Protein AF-A0A2J7ZMR4-F1 (afdb_monomer_lite)

Sequence (183 aa):
MILASIVSTAALTLTNYSLPFIMLWFSAVVHMPFSVGYHLFLPISPATYNRWRKLDLAFIFVASAFLTFALDYFVLPWWGTLVNTAIAVVISALAIVQISRLQIGQTLQRATHCAFLGSIIIVYLFPMCYRAIEDVRIYRQVTVPVWSTLGAFLSLLVGAVLYVYVIPNACIPEAFDMLQASD

pLDDT: mean 85.55, std 15.12, range [40.41, 98.38]

Organism: NCBI:txid47790

Foldseek 3Di:
DVVVVVVVVVVVVCVVLVQLVVLLVCLVPVLVVLVVLLLVCLVVDLVSNLVSVLSNLLVNLVSLLSLLLSLCVVQDDPVLSVVLSVQSVVLSVVSSVVSVPDDRPDDDPVVVSVVSVVSSVCSSLVSLVNVQVVCCVVVVDGDPSNVVSVVVVVVVVVVVVCVVCVPPCVVPPPPCVVVDSDD

Radius of gyration: 20.13 Å; chains: 1; bounding box: 54×48×51 Å

Structure (mmCIF, N/CA/C/O backbone):
data_AF-A0A2J7ZMR4-F1
#
_entry.id   AF-A0A2J7ZMR4-F1
#
loop_
_atom_site.group_PDB
_atom_site.id
_atom_site.type_symbol
_atom_site.label_atom_id
_atom_site.label_alt_id
_atom_site.label_comp_id
_atom_site.label_asym_id
_atom_site.label_entity_id
_atom_site.label_seq_id
_atom_site.pdbx_PDB_ins_code
_atom_site.Cartn_x
_atom_site.Cartn_y
_atom_site.Cartn_z
_atom_site.occupancy
_atom_site.B_iso_or_equiv
_atom_site.auth_seq_id
_atom_site.auth_comp_id
_atom_site.auth_asym_id
_atom_site.auth_atom_id
_atom_site.pdbx_PDB_model_num
ATOM 1 N N . MET A 1 1 ? 22.194 -35.364 -19.187 1.00 56.03 1 MET A N 1
ATOM 2 C CA . MET A 1 1 ? 22.837 -34.100 -18.753 1.00 56.03 1 MET A CA 1
ATOM 3 C C . MET A 1 1 ? 21.977 -32.869 -19.024 1.00 56.03 1 MET A C 1
ATOM 5 O O . MET A 1 1 ? 21.693 -32.166 -18.071 1.00 56.03 1 MET A O 1
ATOM 9 N N . ILE A 1 2 ? 21.492 -32.643 -20.252 1.00 59.81 2 ILE A N 1
ATOM 10 C CA . ILE A 1 2 ? 20.678 -31.457 -20.605 1.00 59.81 2 ILE A CA 1
ATOM 11 C C . ILE A 1 2 ? 19.345 -31.394 -19.831 1.00 59.81 2 ILE A C 1
ATOM 13 O O . ILE A 1 2 ? 18.988 -30.356 -19.296 1.00 59.81 2 ILE A O 1
ATOM 17 N N . LEU A 1 3 ? 18.633 -32.516 -19.683 1.00 52.81 3 LEU A N 1
ATOM 18 C CA . LEU A 1 3 ? 17.372 -32.543 -18.927 1.00 52.81 3 LEU A CA 1
ATOM 19 C C . LEU A 1 3 ? 17.579 -32.254 -17.427 1.00 52.81 3 LEU A C 1
ATOM 21 O O . LEU A 1 3 ? 16.799 -31.532 -16.820 1.00 52.81 3 LEU A O 1
ATOM 25 N N . ALA A 1 4 ? 18.669 -32.759 -16.843 1.00 55.38 4 ALA A N 1
ATOM 26 C CA . ALA A 1 4 ? 19.020 -32.505 -15.448 1.00 55.38 4 ALA A CA 1
ATOM 27 C C . ALA A 1 4 ? 19.443 -31.044 -15.217 1.00 55.38 4 ALA A C 1
ATOM 29 O O . ALA A 1 4 ? 19.080 -30.472 -14.194 1.00 55.38 4 ALA A O 1
ATOM 30 N N . SER A 1 5 ? 20.140 -30.414 -16.174 1.00 53.56 5 SER A N 1
ATOM 31 C CA . SER A 1 5 ? 20.459 -28.984 -16.098 1.00 53.56 5 SER A CA 1
ATOM 32 C C . SER A 1 5 ? 19.220 -28.113 -16.298 1.00 53.56 5 SER A C 1
ATOM 34 O O . SER A 1 5 ? 19.083 -27.117 -15.604 1.00 53.56 5 SER A O 1
ATOM 36 N N . ILE A 1 6 ? 18.280 -28.493 -17.169 1.00 59.59 6 ILE A N 1
ATOM 37 C CA . ILE A 1 6 ? 17.002 -27.781 -17.342 1.00 59.59 6 ILE A CA 1
ATOM 38 C C . ILE A 1 6 ? 16.157 -27.870 -16.066 1.00 59.59 6 ILE A C 1
ATOM 40 O O . ILE A 1 6 ? 15.678 -26.847 -15.591 1.00 59.59 6 ILE A O 1
ATOM 44 N N . VAL A 1 7 ? 16.028 -29.057 -15.464 1.00 61.97 7 VAL A N 1
ATOM 45 C CA . VAL A 1 7 ? 15.275 -29.249 -14.210 1.00 61.97 7 VAL A CA 1
ATOM 46 C C . VAL A 1 7 ? 15.952 -28.533 -13.037 1.00 61.97 7 VAL A C 1
ATOM 48 O O . VAL A 1 7 ? 15.275 -27.882 -12.251 1.00 61.97 7 VAL A O 1
ATOM 51 N N . SER A 1 8 ? 17.284 -28.576 -12.952 1.00 57.41 8 SER A N 1
ATOM 52 C CA . SER A 1 8 ? 18.067 -27.817 -11.967 1.00 57.41 8 SER A CA 1
ATOM 53 C C . SER A 1 8 ? 17.904 -26.305 -12.142 1.00 57.41 8 SER A C 1
ATOM 55 O O . SER A 1 8 ? 17.691 -25.605 -11.157 1.00 57.41 8 SER A O 1
ATOM 57 N N . THR A 1 9 ? 17.938 -25.800 -13.377 1.00 55.91 9 THR A N 1
ATOM 58 C CA . THR A 1 9 ? 17.786 -24.365 -13.664 1.00 55.91 9 THR A CA 1
ATOM 59 C C . THR A 1 9 ? 16.355 -23.908 -13.400 1.00 55.91 9 THR A C 1
ATOM 61 O O . THR A 1 9 ? 16.168 -22.846 -12.815 1.00 55.91 9 THR A O 1
ATOM 64 N N . ALA A 1 10 ? 15.352 -24.719 -13.752 1.00 54.97 10 ALA A N 1
ATOM 65 C CA . ALA A 1 10 ? 13.939 -24.469 -13.468 1.00 54.97 10 ALA A CA 1
ATOM 66 C C . ALA A 1 10 ? 13.638 -24.499 -11.961 1.00 54.97 10 ALA A C 1
ATOM 68 O O . ALA A 1 10 ? 12.928 -23.634 -11.462 1.00 54.97 10 ALA A O 1
ATOM 69 N N . ALA A 1 11 ? 14.225 -25.438 -11.212 1.00 52.88 11 ALA A N 1
ATOM 70 C CA . ALA A 1 11 ? 14.101 -25.501 -9.756 1.00 52.88 11 ALA A CA 1
ATOM 71 C C . ALA A 1 11 ? 14.806 -24.321 -9.061 1.00 52.88 11 ALA A C 1
ATOM 73 O O . ALA A 1 11 ? 14.271 -23.767 -8.100 1.00 52.88 11 ALA A O 1
ATOM 74 N N . LEU A 1 12 ? 15.968 -23.895 -9.572 1.00 52.16 12 LEU A N 1
ATOM 75 C CA . LEU A 1 12 ? 16.717 -22.734 -9.079 1.00 52.16 12 LEU A CA 1
ATOM 76 C C . LEU A 1 12 ? 16.020 -21.404 -9.423 1.00 52.16 12 LEU A C 1
ATOM 78 O O . LEU A 1 12 ? 16.065 -20.460 -8.640 1.00 52.16 12 LEU A O 1
ATOM 82 N N . THR A 1 13 ? 15.343 -21.312 -10.570 1.00 54.81 13 THR A N 1
ATOM 83 C CA . THR A 1 13 ? 14.532 -20.133 -10.930 1.00 54.81 13 THR A CA 1
ATOM 84 C C . THR A 1 13 ? 13.208 -20.101 -10.172 1.00 54.81 13 THR A C 1
ATOM 86 O O . THR A 1 13 ? 12.846 -19.039 -9.673 1.00 54.81 13 THR A O 1
ATOM 89 N N . LEU A 1 14 ? 12.526 -21.237 -9.970 1.00 52.09 14 LEU A N 1
ATOM 90 C CA . LEU A 1 14 ? 11.328 -21.282 -9.120 1.00 52.09 14 LEU A CA 1
ATOM 91 C C . LEU A 1 14 ? 11.645 -20.853 -7.682 1.00 52.09 14 LEU A C 1
ATOM 93 O O . LEU A 1 14 ? 10.921 -20.040 -7.114 1.00 52.09 14 LEU A O 1
ATOM 97 N N . THR A 1 15 ? 12.735 -21.354 -7.099 1.00 57.16 15 THR A N 1
ATOM 98 C CA . THR A 1 15 ? 13.133 -20.996 -5.726 1.00 57.16 15 THR A CA 1
ATOM 99 C C . THR A 1 15 ? 13.566 -19.534 -5.593 1.00 57.16 15 THR A C 1
ATOM 101 O O . THR A 1 15 ? 13.211 -18.905 -4.599 1.00 57.16 15 THR A O 1
ATOM 104 N N . ASN A 1 16 ? 14.233 -18.951 -6.599 1.00 62.28 16 ASN A N 1
ATOM 105 C CA . ASN A 1 16 ? 14.639 -17.540 -6.561 1.00 62.28 16 ASN A CA 1
ATOM 106 C C . ASN A 1 16 ? 13.488 -16.550 -6.813 1.00 62.28 16 ASN A C 1
ATOM 108 O O . ASN A 1 16 ? 13.491 -15.468 -6.232 1.00 62.28 16 ASN A O 1
ATOM 112 N N . TYR A 1 17 ? 12.483 -16.909 -7.619 1.00 73.12 17 TYR A N 1
ATOM 113 C CA . TYR A 1 17 ? 11.377 -15.999 -7.956 1.00 73.12 17 TYR A CA 1
ATOM 114 C C . TYR A 1 17 ? 10.100 -16.211 -7.144 1.00 73.12 17 TYR A C 1
ATOM 116 O O . TYR A 1 17 ? 9.177 -15.416 -7.272 1.00 73.12 17 TYR A O 1
ATOM 124 N N . SER A 1 18 ? 10.026 -17.225 -6.279 1.00 85.62 18 SER A N 1
ATOM 125 C CA . SER A 1 18 ? 8.835 -17.457 -5.444 1.00 85.62 18 SER A CA 1
ATOM 126 C C . SER A 1 18 ? 8.576 -16.328 -4.444 1.00 85.62 18 SER A C 1
ATOM 128 O O . SER A 1 18 ? 7.425 -16.014 -4.149 1.00 85.62 18 SER A O 1
ATOM 130 N N . LEU A 1 19 ? 9.634 -15.698 -3.928 1.00 89.62 19 LEU A N 1
ATOM 131 C CA . LEU A 1 19 ? 9.540 -14.700 -2.864 1.00 89.62 19 LEU A CA 1
ATOM 132 C C . LEU A 1 19 ? 8.629 -13.501 -3.205 1.00 89.62 19 LEU A C 1
ATOM 134 O O . LEU A 1 19 ? 7.709 -13.253 -2.428 1.00 89.62 19 LEU A O 1
ATOM 138 N N . PRO A 1 20 ? 8.798 -12.773 -4.329 1.00 91.81 20 PRO A N 1
ATOM 139 C CA . PRO A 1 20 ? 7.906 -11.661 -4.670 1.00 91.81 20 PRO A CA 1
ATOM 140 C C . PRO A 1 20 ? 6.444 -12.089 -4.852 1.00 91.81 20 PRO A C 1
ATOM 142 O O . PRO A 1 20 ? 5.551 -11.347 -4.455 1.00 91.81 20 PRO A O 1
ATOM 145 N N . PHE A 1 21 ? 6.170 -13.293 -5.370 1.00 91.75 21 PHE A N 1
ATOM 146 C CA . PHE A 1 21 ? 4.794 -13.798 -5.481 1.00 91.75 21 PHE A CA 1
ATOM 147 C C . PHE A 1 21 ? 4.190 -14.158 -4.123 1.00 91.75 21 PHE A C 1
ATOM 149 O O . PHE A 1 21 ? 3.014 -13.887 -3.889 1.00 91.75 21 PHE A O 1
ATOM 156 N N . ILE A 1 22 ? 4.985 -14.723 -3.211 1.00 92.81 22 ILE A N 1
ATOM 157 C CA . ILE A 1 22 ? 4.564 -14.973 -1.827 1.00 92.81 22 ILE A CA 1
ATOM 158 C C . ILE A 1 22 ? 4.232 -13.646 -1.140 1.00 92.81 22 ILE A C 1
ATOM 160 O O . ILE A 1 22 ? 3.181 -13.531 -0.514 1.00 92.81 22 ILE A O 1
ATOM 164 N N . MET A 1 23 ? 5.081 -12.627 -1.297 1.00 95.19 23 MET A N 1
ATOM 165 C CA . MET A 1 23 ? 4.829 -11.295 -0.737 1.00 95.19 23 MET A CA 1
ATOM 166 C C . MET A 1 23 ? 3.585 -10.647 -1.356 1.00 95.19 23 MET A C 1
ATOM 168 O O . MET A 1 23 ? 2.749 -10.115 -0.628 1.00 95.19 23 MET A O 1
ATOM 172 N N . LEU A 1 24 ? 3.386 -10.774 -2.670 1.00 94.00 24 LEU A N 1
ATOM 173 C CA . LEU A 1 24 ? 2.162 -10.318 -3.332 1.00 94.00 24 LEU A CA 1
ATOM 174 C C . LEU A 1 24 ? 0.920 -11.024 -2.770 1.00 94.00 24 LEU A C 1
ATOM 176 O O . LEU A 1 24 ? -0.071 -10.369 -2.453 1.00 94.00 24 LEU A O 1
ATOM 180 N N . TRP A 1 25 ? 0.972 -12.344 -2.591 1.00 94.06 25 TRP A N 1
ATOM 181 C CA . TRP A 1 25 ? -0.123 -13.098 -1.986 1.00 94.06 25 TRP A CA 1
ATOM 182 C C . TRP A 1 25 ? -0.412 -12.621 -0.557 1.00 94.06 25 TRP A C 1
ATOM 184 O O . TRP A 1 25 ? -1.564 -12.317 -0.244 1.00 94.06 25 TRP A O 1
ATOM 194 N N . PHE A 1 26 ? 0.620 -12.455 0.279 1.00 93.81 26 PHE A N 1
ATOM 195 C CA . PHE A 1 26 ? 0.469 -11.902 1.628 1.00 93.81 26 PHE A CA 1
ATOM 196 C C . PHE A 1 26 ? -0.146 -10.504 1.619 1.00 93.81 26 PHE A C 1
ATOM 198 O O . PHE A 1 26 ? -1.001 -10.230 2.458 1.00 93.81 26 PHE A O 1
ATOM 205 N N . SER A 1 27 ? 0.214 -9.647 0.659 1.00 94.19 27 SER A N 1
ATOM 206 C CA . SER A 1 27 ? -0.396 -8.319 0.539 1.00 94.19 27 SER A CA 1
ATOM 207 C C . SER A 1 27 ? -1.915 -8.377 0.331 1.00 94.19 27 SER A C 1
ATOM 209 O O . SER A 1 27 ? -2.638 -7.546 0.871 1.00 94.19 27 SER A O 1
ATOM 211 N N . ALA A 1 28 ? -2.419 -9.397 -0.370 1.00 87.31 28 ALA A N 1
ATOM 212 C CA . ALA A 1 28 ? -3.851 -9.577 -0.588 1.00 87.31 28 ALA A CA 1
ATOM 213 C C . ALA A 1 28 ? -4.566 -10.192 0.628 1.00 87.31 28 ALA A C 1
ATOM 215 O O . ALA A 1 28 ? -5.685 -9.797 0.955 1.00 87.31 28 ALA A O 1
ATOM 216 N N . VAL A 1 29 ? -3.941 -11.160 1.308 1.00 94.38 29 VAL A N 1
ATOM 217 C CA . VAL A 1 29 ? -4.637 -11.966 2.328 1.00 94.38 29 VAL A CA 1
ATOM 218 C C . VAL A 1 29 ? -4.422 -11.500 3.762 1.00 94.38 29 VAL A C 1
ATOM 220 O O . VAL A 1 29 ? -5.256 -11.796 4.609 1.00 94.38 29 VAL A O 1
ATOM 223 N N . VAL A 1 30 ? -3.335 -10.790 4.078 1.00 94.75 30 VAL A N 1
ATOM 224 C CA . VAL A 1 30 ? -2.987 -10.506 5.484 1.00 94.75 30 VAL A CA 1
ATOM 225 C C . VAL A 1 30 ? -3.953 -9.514 6.137 1.00 94.75 30 VAL A C 1
ATOM 227 O O . VAL A 1 30 ? -4.235 -9.620 7.324 1.00 94.75 30 VAL A O 1
ATOM 230 N N . HIS A 1 31 ? -4.489 -8.573 5.360 1.00 93.25 31 HIS A N 1
ATOM 231 C CA . HIS A 1 31 ? -5.453 -7.573 5.822 1.00 93.25 31 HIS A CA 1
ATOM 232 C C . HIS A 1 31 ? -6.886 -8.115 5.877 1.00 93.25 31 HIS A C 1
ATOM 234 O O . HIS A 1 31 ? -7.649 -7.774 6.781 1.00 93.25 31 HIS A O 1
ATOM 240 N N . MET A 1 32 ? -7.256 -8.972 4.922 1.00 92.31 32 MET A N 1
ATOM 241 C CA . MET A 1 32 ? -8.645 -9.372 4.682 1.00 92.31 32 MET A CA 1
ATOM 242 C C . MET A 1 32 ? -9.376 -9.905 5.934 1.00 92.31 32 MET A C 1
ATOM 244 O O . MET A 1 32 ? -10.487 -9.438 6.187 1.00 92.31 32 MET A O 1
ATOM 248 N N . PRO A 1 33 ? -8.799 -10.797 6.769 1.00 93.88 33 PRO A N 1
ATOM 249 C CA . PRO A 1 33 ? -9.472 -11.283 7.973 1.00 93.88 33 PRO A CA 1
ATOM 250 C C . PRO A 1 33 ? -9.798 -10.177 8.980 1.00 93.88 33 PRO A C 1
ATOM 252 O O . PRO A 1 33 ? -10.822 -10.249 9.658 1.00 93.88 33 PRO A O 1
ATOM 255 N N . PHE A 1 34 ? -8.944 -9.156 9.087 1.00 94.50 34 PHE A N 1
ATOM 256 C CA . PHE A 1 34 ? -9.143 -8.054 10.028 1.00 94.50 34 PHE A CA 1
ATOM 257 C C . PHE A 1 34 ? -10.222 -7.094 9.550 1.00 94.50 34 PHE A C 1
ATOM 259 O O . PHE A 1 34 ? -11.014 -6.645 10.372 1.00 94.50 34 PHE A O 1
ATOM 266 N N . SER A 1 35 ? -10.314 -6.881 8.240 1.00 92.25 35 SER A N 1
ATOM 267 C CA . SER A 1 35 ? -11.394 -6.111 7.624 1.00 92.25 35 SER A CA 1
ATOM 268 C C . SER A 1 35 ? -12.744 -6.792 7.778 1.00 92.25 35 SER A C 1
ATOM 270 O O . SER A 1 35 ? -13.694 -6.201 8.290 1.00 92.25 35 SER A O 1
ATOM 272 N N . VAL A 1 36 ? -12.809 -8.087 7.456 1.00 92.69 36 VAL A N 1
ATOM 273 C CA . VAL A 1 36 ? -14.023 -8.887 7.664 1.00 92.69 36 VAL A CA 1
ATOM 274 C C . VAL A 1 36 ? -14.413 -8.896 9.143 1.00 92.69 36 VAL A C 1
ATOM 276 O O . VAL A 1 36 ? -15.573 -8.665 9.471 1.00 92.69 36 VAL A O 1
ATOM 279 N N . GLY A 1 37 ? -13.455 -9.116 10.048 1.00 91.50 37 GLY A N 1
ATOM 280 C CA . GLY A 1 37 ? -13.704 -9.105 11.489 1.00 91.50 37 GLY A CA 1
ATOM 281 C C . GLY A 1 37 ? -14.165 -7.742 12.006 1.00 91.50 37 GLY A C 1
ATOM 282 O O . GLY A 1 37 ? -15.105 -7.679 12.795 1.00 91.50 37 GLY A O 1
ATOM 283 N N . TYR A 1 38 ? -13.560 -6.650 11.538 1.00 91.44 38 TYR A N 1
ATOM 284 C CA . TYR A 1 38 ? -13.986 -5.293 11.871 1.00 91.44 38 TYR A CA 1
ATOM 285 C C . TYR A 1 38 ? -15.454 -5.072 11.533 1.00 91.44 38 TYR A C 1
ATOM 287 O O . TYR A 1 38 ? -16.207 -4.715 12.436 1.00 91.44 38 TYR A O 1
ATOM 295 N N . HIS A 1 39 ? -15.872 -5.379 10.306 1.00 87.88 39 HIS A N 1
ATOM 296 C CA . HIS A 1 39 ? -17.260 -5.199 9.885 1.00 87.88 39 HIS A CA 1
ATOM 297 C C . HIS A 1 39 ? -18.239 -6.180 10.549 1.00 87.88 39 HIS A C 1
ATOM 299 O O . HIS A 1 39 ? -19.375 -5.812 10.843 1.00 87.88 39 HIS A O 1
ATOM 305 N N . LEU A 1 40 ? -17.814 -7.412 10.839 1.00 89.56 40 LEU A N 1
ATOM 306 C CA . LEU A 1 40 ? -18.674 -8.417 11.471 1.00 89.56 40 LEU A CA 1
ATOM 307 C C . LEU A 1 40 ? -18.918 -8.135 12.962 1.00 89.56 40 LEU A C 1
ATOM 309 O O . LEU A 1 40 ? -19.986 -8.441 13.491 1.00 89.56 40 LEU A O 1
ATOM 313 N N . PHE A 1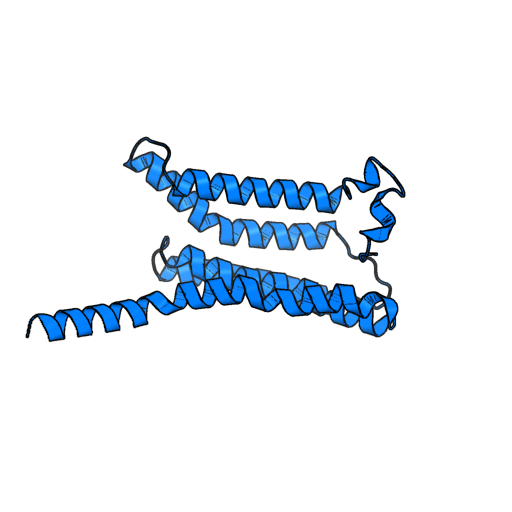 41 ? -17.928 -7.573 13.658 1.00 88.50 41 PHE A N 1
ATOM 314 C CA . PHE A 1 41 ? -17.947 -7.432 15.116 1.00 88.50 41 PHE A CA 1
ATOM 315 C C . PHE A 1 41 ? -18.298 -6.026 15.618 1.00 88.50 41 PHE A C 1
ATOM 317 O O . PHE A 1 41 ? -18.251 -5.799 16.833 1.00 88.50 41 PHE A O 1
ATOM 324 N N . LEU A 1 42 ? -18.693 -5.108 14.726 1.00 81.56 42 LEU A N 1
ATOM 325 C CA . LEU A 1 42 ? -19.164 -3.757 15.076 1.00 81.56 42 LEU A CA 1
ATOM 326 C C . LEU A 1 42 ? -20.217 -3.751 16.200 1.00 81.56 42 LEU A C 1
ATOM 328 O O . LEU A 1 42 ? -20.053 -2.969 17.138 1.00 81.56 42 LEU A O 1
ATOM 332 N N . PRO A 1 43 ? -21.254 -4.621 16.190 1.00 86.19 43 PRO A N 1
ATOM 333 C CA . PRO A 1 43 ? -22.365 -4.50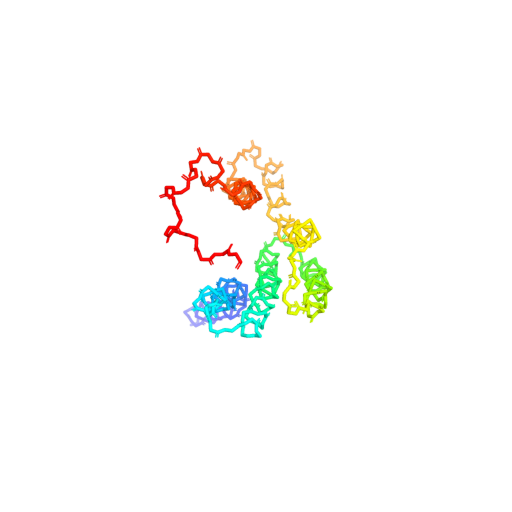0 17.138 1.00 86.19 43 PRO A CA 1
ATOM 334 C C . PRO A 1 43 ? -22.078 -5.074 18.533 1.00 86.19 43 PRO A C 1
ATOM 336 O O . PRO A 1 43 ? -22.903 -4.926 19.429 1.00 86.19 43 PRO A O 1
ATOM 339 N N . ILE A 1 44 ? -20.950 -5.769 18.737 1.00 88.38 44 ILE A N 1
ATOM 340 C CA . ILE A 1 44 ? -20.717 -6.547 19.967 1.00 88.38 44 ILE A CA 1
ATOM 341 C C . ILE A 1 44 ? -20.520 -5.635 21.182 1.00 88.38 44 ILE A C 1
ATOM 343 O O . ILE A 1 44 ? -21.155 -5.817 22.216 1.00 88.38 44 ILE A O 1
ATOM 347 N N . SER A 1 45 ? -19.573 -4.699 21.093 1.00 92.19 45 SER A N 1
ATOM 348 C CA . SER A 1 45 ? -19.317 -3.696 22.130 1.00 92.19 45 SER A CA 1
ATOM 349 C C . SER A 1 45 ? -18.367 -2.610 21.606 1.00 92.19 45 SER A C 1
ATOM 351 O O . SER A 1 45 ? -17.547 -2.901 20.727 1.00 92.19 45 SER A O 1
ATOM 353 N N . PRO A 1 46 ? -18.359 -1.398 22.194 1.00 89.62 46 PRO A N 1
ATOM 354 C CA . PRO A 1 46 ? -17.410 -0.344 21.819 1.00 89.62 46 PRO A CA 1
ATOM 355 C C . PRO A 1 46 ? -15.935 -0.755 21.965 1.00 89.62 46 PRO A C 1
ATOM 357 O O . PRO A 1 46 ? -15.077 -0.331 21.188 1.00 89.62 46 PRO A O 1
ATOM 360 N N . ALA A 1 47 ? -15.623 -1.601 22.954 1.00 91.69 47 ALA A N 1
ATOM 361 C CA . ALA A 1 47 ? -14.271 -2.106 23.175 1.00 91.69 47 ALA A CA 1
ATOM 362 C C . ALA A 1 47 ? -13.848 -3.098 22.079 1.00 91.69 47 ALA A C 1
ATOM 364 O O . ALA A 1 47 ? -12.728 -3.012 21.566 1.00 91.69 47 ALA A O 1
ATOM 365 N N . THR A 1 48 ? -14.754 -4.003 21.692 1.00 91.56 48 THR A N 1
ATOM 366 C CA . THR A 1 48 ? -14.548 -4.949 20.587 1.00 91.56 48 THR A CA 1
ATOM 367 C C . THR A 1 48 ? -14.368 -4.197 19.272 1.00 91.56 48 THR A C 1
ATOM 369 O O . THR A 1 48 ? -13.356 -4.402 18.601 1.00 91.56 48 THR A O 1
ATOM 372 N N . TYR A 1 49 ? -15.271 -3.261 18.963 1.00 89.75 49 TYR A N 1
ATOM 373 C CA . TYR A 1 49 ? -15.187 -2.384 17.792 1.00 89.75 49 TYR A CA 1
ATOM 374 C C . TYR A 1 49 ? -13.818 -1.700 17.696 1.00 89.75 49 TYR A C 1
ATOM 376 O O . TYR A 1 49 ? -13.124 -1.839 16.691 1.00 89.75 49 TYR A O 1
ATOM 384 N N . ASN A 1 50 ? -13.369 -1.026 18.764 1.00 91.56 50 ASN A N 1
ATOM 385 C CA . ASN A 1 50 ? -12.105 -0.286 18.730 1.00 91.56 50 ASN A CA 1
ATOM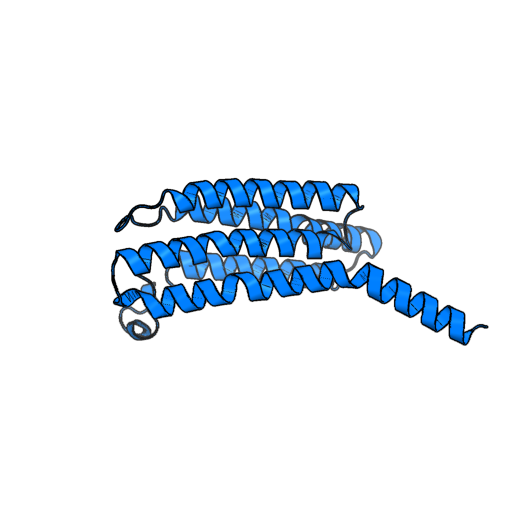 386 C C . ASN A 1 50 ? -10.899 -1.212 18.510 1.00 91.56 50 ASN A C 1
ATOM 388 O O . ASN A 1 50 ? -9.950 -0.848 17.816 1.00 91.56 50 ASN A O 1
ATOM 392 N N . ARG A 1 51 ? -10.921 -2.423 19.081 1.00 93.94 51 ARG A N 1
ATOM 393 C CA . ARG A 1 51 ? -9.846 -3.404 18.890 1.00 93.94 51 ARG A CA 1
ATOM 394 C C . ARG A 1 51 ? -9.766 -3.871 17.439 1.00 93.94 51 ARG A C 1
ATOM 396 O O . ARG A 1 51 ? -8.672 -3.880 16.879 1.00 93.94 51 ARG A O 1
ATOM 403 N N . TRP A 1 52 ? -10.895 -4.230 16.838 1.00 95.06 52 TRP A N 1
ATOM 404 C CA . TRP A 1 52 ? -10.923 -4.693 15.452 1.00 95.06 52 TRP A CA 1
ATOM 405 C C . TRP A 1 52 ? -10.642 -3.574 14.457 1.00 95.06 52 TRP A C 1
ATOM 407 O O . TRP A 1 52 ? -9.855 -3.781 13.541 1.00 95.06 52 TRP A O 1
ATOM 417 N N . ARG A 1 53 ? -11.151 -2.366 14.711 1.00 92.62 53 ARG A N 1
ATOM 418 C CA . ARG A 1 53 ? -10.818 -1.171 13.930 1.00 92.62 53 ARG A CA 1
ATOM 419 C C . ARG A 1 53 ? -9.315 -0.899 13.915 1.00 92.62 53 ARG A C 1
ATOM 421 O O . ARG A 1 53 ? -8.753 -0.599 12.872 1.00 92.62 53 ARG A O 1
ATOM 428 N N . LYS A 1 54 ? -8.631 -1.021 15.059 1.00 94.88 54 LYS A N 1
ATOM 429 C CA . LYS A 1 54 ? -7.166 -0.873 15.114 1.00 94.88 54 LYS A CA 1
ATOM 430 C C . LYS A 1 54 ? -6.439 -1.926 14.287 1.00 94.88 54 LYS A C 1
ATOM 432 O O . LYS A 1 54 ? -5.437 -1.595 13.665 1.00 94.88 54 LYS A O 1
ATOM 437 N N . LEU A 1 55 ? -6.906 -3.173 14.319 1.00 95.75 55 LEU A N 1
ATOM 438 C CA . LEU A 1 55 ? -6.294 -4.261 13.560 1.00 95.75 55 LEU A CA 1
ATOM 439 C C . LEU A 1 55 ? -6.489 -4.059 12.056 1.00 95.75 55 LEU A C 1
ATOM 441 O O . LEU A 1 55 ? -5.506 -4.090 11.328 1.00 95.75 55 LEU A O 1
ATOM 445 N N . ASP A 1 56 ? -7.709 -3.770 11.613 1.00 95.00 56 ASP A N 1
ATOM 446 C CA . ASP A 1 56 ? -8.019 -3.476 10.211 1.00 95.00 56 ASP A CA 1
ATOM 447 C C . ASP A 1 56 ? -7.142 -2.334 9.669 1.00 95.00 56 ASP A C 1
ATOM 449 O O . ASP A 1 56 ? -6.327 -2.522 8.760 1.00 95.00 56 ASP A O 1
ATOM 453 N N . LEU A 1 57 ? -7.166 -1.188 10.361 1.00 94.06 57 LEU A N 1
ATOM 454 C CA . LEU A 1 57 ? -6.363 -0.022 9.994 1.00 94.06 57 LEU A CA 1
ATOM 455 C C . LEU A 1 57 ? -4.853 -0.287 10.047 1.00 94.06 57 LEU A C 1
ATOM 457 O O . LEU A 1 57 ? -4.114 0.351 9.309 1.00 94.06 57 LEU A O 1
ATOM 461 N N . ALA A 1 58 ? -4.359 -1.157 10.931 1.00 96.31 58 ALA A N 1
ATOM 462 C CA . ALA A 1 58 ? -2.930 -1.459 11.029 1.00 96.31 58 ALA A CA 1
ATOM 463 C C . ALA A 1 58 ? -2.472 -2.407 9.915 1.00 96.31 58 ALA A C 1
ATOM 465 O O . ALA A 1 58 ? -1.411 -2.211 9.317 1.00 96.31 58 ALA A O 1
ATOM 466 N N . PHE A 1 59 ? -3.266 -3.434 9.623 1.00 96.56 59 PHE A N 1
ATOM 467 C CA . PHE A 1 59 ? -2.871 -4.483 8.694 1.00 96.56 59 PHE A CA 1
ATOM 468 C C . PHE A 1 59 ? -2.926 -4.044 7.228 1.00 96.56 59 PHE A C 1
ATOM 470 O O . PHE A 1 59 ? -2.257 -4.671 6.409 1.00 96.56 59 PHE A O 1
ATOM 477 N N . ILE A 1 60 ? -3.596 -2.932 6.891 1.00 95.44 60 ILE A N 1
ATOM 478 C CA . ILE A 1 60 ? -3.524 -2.359 5.534 1.00 95.44 60 ILE A CA 1
ATOM 479 C C . ILE A 1 60 ? -2.117 -1.819 5.241 1.00 95.44 60 ILE A C 1
ATOM 481 O O . ILE A 1 60 ? -1.611 -1.948 4.127 1.00 95.44 60 ILE A O 1
ATOM 485 N N . PHE A 1 61 ? -1.434 -1.288 6.260 1.00 97.12 61 PHE A N 1
ATOM 486 C CA . PHE A 1 61 ? -0.047 -0.840 6.145 1.00 97.12 61 PHE A CA 1
ATOM 487 C C . PHE A 1 61 ? 0.917 -2.025 6.052 1.00 97.12 61 PHE A C 1
ATOM 489 O O . PHE A 1 61 ? 1.817 -2.021 5.215 1.00 97.12 61 PHE A O 1
ATOM 496 N N . VAL A 1 62 ? 0.684 -3.084 6.835 1.00 97.06 62 VAL A N 1
ATOM 497 C CA . VAL A 1 62 ? 1.460 -4.332 6.727 1.00 97.06 62 VAL A CA 1
ATOM 498 C C . VAL A 1 62 ? 1.317 -4.945 5.330 1.00 97.06 62 VAL A C 1
ATOM 500 O O . VAL A 1 62 ? 2.319 -5.278 4.698 1.00 97.06 62 VAL A O 1
ATOM 503 N N . ALA A 1 63 ? 0.087 -5.036 4.818 1.00 97.00 63 ALA A N 1
ATOM 504 C CA . ALA A 1 63 ? -0.196 -5.480 3.456 1.00 97.00 63 ALA A CA 1
ATOM 505 C C . ALA A 1 63 ? 0.543 -4.630 2.413 1.00 97.00 63 ALA A C 1
ATOM 507 O O . ALA A 1 63 ? 1.176 -5.171 1.506 1.00 97.00 63 ALA A O 1
ATOM 508 N N . SER A 1 64 ? 0.523 -3.306 2.582 1.00 97.00 64 SER A N 1
ATOM 509 C CA . SER A 1 64 ? 1.196 -2.371 1.679 1.00 97.00 64 SER A CA 1
ATOM 510 C C . SER A 1 64 ? 2.716 -2.563 1.659 1.00 97.00 64 SER A C 1
ATOM 512 O O . SER A 1 64 ? 3.308 -2.490 0.591 1.00 97.00 64 SER A O 1
ATOM 514 N N . ALA A 1 65 ? 3.354 -2.874 2.793 1.00 97.00 65 ALA A N 1
ATOM 515 C CA . ALA A 1 65 ? 4.792 -3.156 2.831 1.00 97.00 65 ALA A CA 1
ATOM 516 C C . ALA A 1 65 ? 5.168 -4.425 2.042 1.00 97.00 65 ALA A C 1
ATOM 518 O O . ALA A 1 65 ? 6.173 -4.437 1.328 1.00 97.00 65 ALA A O 1
ATOM 519 N N . PHE A 1 66 ? 4.344 -5.479 2.116 1.00 97.44 66 PHE A N 1
ATOM 520 C CA . PHE A 1 66 ? 4.530 -6.670 1.282 1.00 97.44 66 PHE A CA 1
ATOM 521 C C . PHE A 1 66 ? 4.315 -6.373 -0.205 1.00 97.44 66 PHE A C 1
ATOM 523 O O . PHE A 1 66 ? 5.080 -6.854 -1.045 1.00 97.44 66 PHE A O 1
ATOM 530 N N . LEU A 1 67 ? 3.311 -5.548 -0.525 1.00 96.94 67 LEU A N 1
ATOM 531 C CA . LEU A 1 67 ? 3.049 -5.105 -1.891 1.00 96.94 67 LEU A CA 1
ATOM 532 C C . LEU A 1 67 ? 4.231 -4.307 -2.459 1.00 96.94 67 LEU A C 1
ATOM 534 O O . LEU A 1 67 ? 4.643 -4.575 -3.586 1.00 96.94 67 LEU A O 1
ATOM 5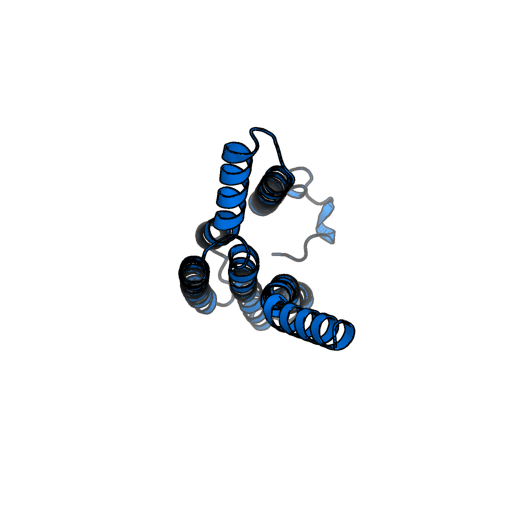38 N N . THR A 1 68 ? 4.811 -3.387 -1.678 1.00 97.50 68 THR A N 1
ATOM 539 C CA . THR A 1 68 ? 6.008 -2.624 -2.066 1.00 97.50 68 THR A CA 1
ATOM 540 C C . THR A 1 68 ? 7.134 -3.559 -2.490 1.00 97.50 68 THR A C 1
ATOM 542 O O . THR A 1 68 ? 7.612 -3.459 -3.617 1.00 97.50 68 THR A O 1
ATOM 545 N N . PHE A 1 69 ? 7.503 -4.522 -1.636 1.00 96.88 69 PHE A N 1
ATOM 546 C CA . PHE A 1 69 ? 8.576 -5.467 -1.954 1.00 96.88 69 PHE A CA 1
ATOM 547 C C . PHE A 1 69 ? 8.283 -6.260 -3.234 1.00 96.88 69 PHE A C 1
ATOM 549 O O . PHE A 1 69 ? 9.160 -6.423 -4.082 1.00 96.88 69 PHE A O 1
ATOM 556 N N . ALA A 1 70 ? 7.049 -6.752 -3.383 1.00 95.88 70 ALA A N 1
ATOM 557 C CA . ALA A 1 70 ? 6.651 -7.541 -4.543 1.00 95.88 70 ALA A CA 1
ATOM 558 C C . ALA A 1 70 ? 6.762 -6.754 -5.860 1.00 95.88 70 ALA A C 1
ATOM 560 O O . ALA A 1 70 ? 7.217 -7.306 -6.864 1.00 95.88 70 ALA A O 1
ATOM 561 N N . LEU A 1 71 ? 6.367 -5.476 -5.854 1.00 95.75 71 LEU A N 1
ATOM 562 C CA . LEU A 1 71 ? 6.438 -4.597 -7.024 1.00 95.75 71 LEU A CA 1
ATOM 563 C C . LEU A 1 71 ? 7.870 -4.135 -7.321 1.00 95.75 71 LEU A C 1
ATOM 565 O O . LEU A 1 71 ? 8.253 -4.041 -8.488 1.00 95.75 71 LEU A O 1
ATOM 569 N N . ASP A 1 72 ? 8.670 -3.884 -6.287 1.00 96.50 72 ASP A N 1
ATOM 570 C CA . ASP A 1 72 ? 10.054 -3.436 -6.430 1.00 96.50 72 ASP A CA 1
ATOM 571 C C . ASP A 1 72 ? 10.967 -4.522 -7.011 1.00 96.50 72 ASP A C 1
ATOM 573 O O . ASP A 1 72 ? 11.821 -4.215 -7.845 1.00 96.50 72 ASP A O 1
ATOM 577 N N . TYR A 1 73 ? 10.775 -5.784 -6.608 1.00 94.69 73 TYR A N 1
ATOM 578 C CA . TYR A 1 73 ? 11.717 -6.885 -6.851 1.00 94.69 73 TYR A CA 1
ATOM 579 C C . TYR A 1 73 ? 12.120 -7.063 -8.325 1.00 94.69 73 TYR A C 1
ATOM 581 O O . TYR A 1 73 ? 13.269 -7.383 -8.624 1.00 94.69 73 TYR A O 1
ATOM 589 N N . PHE A 1 74 ? 11.182 -6.867 -9.258 1.00 91.19 74 PHE A N 1
ATOM 590 C CA . PHE A 1 74 ? 11.424 -7.027 -10.699 1.00 91.19 74 PHE A CA 1
ATOM 591 C C . PHE A 1 74 ? 11.758 -5.718 -11.424 1.00 91.19 74 PHE A C 1
ATOM 593 O O . PHE A 1 74 ? 12.033 -5.732 -12.626 1.00 91.19 74 PHE A O 1
ATOM 600 N N . VAL A 1 75 ? 11.703 -4.588 -10.722 1.00 94.25 75 VAL A N 1
ATOM 601 C CA . VAL A 1 75 ? 11.817 -3.252 -11.315 1.00 94.25 75 VAL A CA 1
ATOM 602 C C . VAL A 1 75 ? 13.099 -2.556 -10.883 1.00 94.25 75 VAL A C 1
ATOM 604 O O . VAL A 1 75 ? 13.791 -1.963 -11.713 1.00 94.25 75 VAL A O 1
ATOM 607 N N . LEU A 1 76 ? 13.410 -2.607 -9.591 1.00 94.06 76 LEU A N 1
ATOM 608 C CA . LEU A 1 76 ? 14.541 -1.913 -8.999 1.00 94.06 76 LEU A CA 1
ATOM 609 C C . LEU A 1 76 ? 15.719 -2.875 -8.805 1.00 94.06 76 LEU A C 1
ATOM 611 O O . LEU A 1 76 ? 15.522 -4.066 -8.563 1.00 94.06 76 LEU A O 1
ATOM 615 N N . PRO A 1 77 ? 16.969 -2.377 -8.827 1.00 93.81 77 PRO A N 1
ATOM 616 C CA . PRO A 1 77 ? 18.093 -3.165 -8.338 1.00 93.81 77 PRO A CA 1
ATOM 617 C C . PRO A 1 77 ? 17.854 -3.566 -6.875 1.00 93.81 77 PRO A C 1
ATOM 619 O O . PRO A 1 77 ? 17.142 -2.878 -6.143 1.00 93.81 77 PRO A O 1
ATOM 622 N N . TRP A 1 78 ? 18.499 -4.643 -6.422 1.00 91.25 78 TRP A N 1
ATOM 623 C CA . TRP A 1 78 ? 18.301 -5.195 -5.074 1.00 91.25 78 TRP A CA 1
ATOM 624 C C . TRP A 1 78 ? 18.383 -4.143 -3.956 1.00 91.25 78 TRP A C 1
ATOM 626 O O . TRP A 1 78 ? 17.514 -4.081 -3.092 1.00 91.25 78 TRP A O 1
ATOM 636 N N . TRP A 1 79 ? 19.373 -3.247 -4.014 1.00 94.12 79 TRP A N 1
ATOM 637 C CA . TRP A 1 79 ? 19.496 -2.151 -3.049 1.00 94.12 79 TRP A CA 1
ATOM 638 C C . TRP A 1 79 ? 18.328 -1.164 -3.103 1.00 94.12 79 TRP A C 1
ATOM 640 O O . TRP A 1 79 ? 17.863 -0.724 -2.057 1.00 94.12 79 TRP A O 1
ATOM 650 N N . GLY A 1 80 ? 17.823 -0.853 -4.299 1.00 95.31 80 GLY A N 1
ATOM 651 C CA . GLY A 1 80 ? 16.627 -0.028 -4.467 1.00 95.31 80 GLY A CA 1
ATOM 652 C C . GLY A 1 80 ? 15.389 -0.697 -3.870 1.00 95.31 80 GLY A C 1
ATOM 653 O O . GLY A 1 80 ? 14.650 -0.044 -3.139 1.00 95.31 80 GLY A O 1
ATOM 654 N N . THR A 1 81 ? 15.233 -2.007 -4.088 1.00 95.62 81 THR A N 1
ATOM 655 C CA . THR A 1 81 ? 14.161 -2.818 -3.482 1.00 95.62 81 THR A CA 1
ATOM 656 C C . THR A 1 81 ? 14.219 -2.764 -1.957 1.00 95.62 81 THR A C 1
ATOM 658 O O . THR A 1 81 ? 13.217 -2.472 -1.306 1.00 95.62 81 THR A O 1
ATOM 661 N N . LEU A 1 82 ? 15.400 -2.986 -1.369 1.00 95.94 82 LEU A N 1
ATOM 662 C CA . LEU A 1 82 ? 15.577 -2.942 0.083 1.00 95.94 82 LEU A CA 1
ATOM 663 C C . LEU A 1 82 ? 15.289 -1.557 0.666 1.00 95.94 82 LEU A C 1
ATOM 665 O O . LEU A 1 82 ? 14.606 -1.461 1.683 1.00 95.94 82 LEU A O 1
ATOM 669 N N . VAL A 1 83 ? 15.787 -0.492 0.035 1.00 97.88 83 VAL A N 1
ATOM 670 C CA . VAL A 1 83 ? 15.579 0.883 0.510 1.00 97.88 83 VAL A CA 1
ATOM 671 C C . VAL A 1 83 ? 14.105 1.269 0.432 1.00 97.88 83 VAL A C 1
ATOM 673 O O . VAL A 1 83 ? 13.555 1.752 1.420 1.00 97.88 83 VAL A O 1
ATOM 676 N N . ASN A 1 84 ? 13.444 1.029 -0.699 1.00 97.94 84 ASN A N 1
ATOM 677 C CA . ASN A 1 84 ? 12.046 1.414 -0.881 1.00 97.94 84 ASN A CA 1
ATOM 678 C C . ASN A 1 84 ? 11.104 0.580 0.011 1.00 97.94 84 ASN A C 1
ATOM 680 O O . ASN A 1 84 ? 10.214 1.130 0.664 1.00 97.94 84 ASN A O 1
ATOM 684 N N . THR A 1 85 ? 11.393 -0.714 0.184 1.00 97.75 85 THR A N 1
ATOM 685 C CA . THR A 1 85 ? 10.703 -1.561 1.173 1.00 97.75 85 THR A CA 1
ATOM 686 C C . THR A 1 85 ? 10.947 -1.077 2.607 1.00 97.75 85 THR A C 1
ATOM 688 O O . THR A 1 85 ? 10.014 -1.029 3.406 1.00 97.75 85 THR A O 1
ATOM 691 N N . ALA A 1 86 ? 12.169 -0.666 2.963 1.00 98.00 86 ALA A N 1
ATOM 692 C CA . ALA A 1 86 ? 12.452 -0.119 4.292 1.00 98.00 86 ALA A CA 1
ATOM 693 C C . ALA A 1 86 ? 11.678 1.184 4.551 1.00 98.00 86 ALA A C 1
ATOM 695 O O . ALA A 1 86 ? 11.137 1.363 5.643 1.00 98.00 86 ALA A O 1
ATOM 696 N N . ILE A 1 87 ? 11.553 2.058 3.547 1.00 98.38 87 ILE A N 1
ATOM 697 C CA . ILE A 1 87 ? 10.708 3.260 3.623 1.00 98.38 87 ILE A CA 1
ATOM 698 C C . ILE A 1 87 ? 9.248 2.863 3.877 1.00 98.38 87 ILE A C 1
ATOM 700 O O . ILE A 1 87 ? 8.616 3.414 4.782 1.00 98.38 87 ILE A O 1
ATOM 704 N N . ALA A 1 88 ? 8.728 1.874 3.144 1.00 98.06 88 ALA A N 1
ATOM 705 C CA . ALA A 1 88 ? 7.375 1.363 3.351 1.00 98.06 88 ALA A CA 1
ATOM 706 C C . ALA A 1 88 ? 7.164 0.831 4.777 1.00 98.06 88 ALA A C 1
ATOM 708 O O . ALA A 1 88 ? 6.158 1.151 5.417 1.00 98.06 88 ALA A O 1
ATOM 709 N N . VAL A 1 89 ? 8.128 0.076 5.310 1.00 98.19 89 VAL A N 1
ATOM 710 C CA . VAL A 1 89 ? 8.100 -0.435 6.689 1.00 98.19 89 VAL A CA 1
ATOM 711 C C . VAL A 1 89 ? 8.118 0.706 7.708 1.00 98.19 89 VAL A C 1
ATOM 713 O O . VAL A 1 89 ? 7.340 0.671 8.660 1.00 98.19 89 VAL A O 1
ATOM 716 N N . VAL A 1 90 ? 8.942 1.739 7.511 1.00 98.31 90 VAL A N 1
ATOM 717 C CA . VAL A 1 90 ? 9.003 2.902 8.413 1.00 98.31 90 VAL A CA 1
ATOM 718 C C . VAL A 1 90 ? 7.677 3.663 8.423 1.00 98.31 90 VAL A C 1
ATOM 720 O O . VAL A 1 90 ? 7.136 3.919 9.499 1.00 98.31 90 VAL A O 1
ATOM 723 N N . ILE A 1 91 ? 7.114 3.980 7.252 1.00 97.75 91 ILE A N 1
ATOM 724 C CA . ILE A 1 91 ? 5.807 4.655 7.152 1.00 97.75 91 ILE A CA 1
ATOM 725 C C . ILE A 1 91 ? 4.722 3.810 7.826 1.00 97.75 91 ILE A C 1
ATOM 727 O O . ILE A 1 91 ? 3.928 4.334 8.609 1.00 97.75 91 ILE A O 1
ATOM 731 N N . SER A 1 92 ? 4.730 2.500 7.576 1.00 97.69 92 SER A N 1
ATOM 732 C CA . SER A 1 92 ? 3.789 1.556 8.179 1.00 97.69 92 SER A CA 1
ATOM 733 C C . SER A 1 92 ? 3.912 1.524 9.699 1.00 97.69 92 SER A C 1
ATOM 735 O O . SER A 1 92 ? 2.907 1.617 10.398 1.00 97.69 92 SER A O 1
ATOM 737 N N . ALA A 1 93 ? 5.131 1.464 10.236 1.00 97.75 93 ALA A N 1
ATOM 738 C CA . ALA A 1 93 ? 5.371 1.477 11.674 1.00 97.75 93 ALA A CA 1
ATOM 739 C C . ALA A 1 93 ? 4.873 2.777 12.324 1.00 97.75 93 ALA A C 1
ATOM 741 O O . ALA A 1 93 ? 4.198 2.727 13.354 1.00 97.75 93 ALA A O 1
ATOM 742 N N . LEU A 1 94 ? 5.139 3.934 11.708 1.00 97.12 94 LEU A N 1
ATOM 743 C CA . LEU A 1 94 ? 4.647 5.229 12.192 1.00 97.12 94 LEU A CA 1
ATOM 744 C C . LEU A 1 94 ? 3.113 5.288 12.198 1.00 97.12 94 LEU A C 1
ATOM 746 O O . LEU A 1 94 ? 2.515 5.711 13.193 1.00 97.12 94 LEU A O 1
ATOM 750 N N . ALA A 1 95 ? 2.473 4.812 11.127 1.00 96.00 95 ALA A N 1
ATOM 751 C CA . ALA A 1 95 ? 1.020 4.742 11.035 1.00 96.00 95 ALA A CA 1
ATOM 752 C C . ALA A 1 95 ? 0.427 3.799 12.097 1.00 96.00 95 ALA A C 1
ATOM 754 O O . ALA A 1 95 ? -0.507 4.177 12.806 1.00 96.00 95 ALA A O 1
ATOM 755 N N . ILE A 1 96 ? 1.006 2.607 12.276 1.00 96.62 96 ILE A N 1
ATOM 756 C CA . ILE A 1 96 ? 0.572 1.618 13.275 1.00 96.62 96 ILE A CA 1
ATOM 757 C C . ILE A 1 96 ? 0.719 2.171 14.697 1.00 96.62 96 ILE A C 1
ATOM 759 O O . ILE A 1 96 ? -0.195 2.016 15.510 1.00 96.62 96 ILE A O 1
ATOM 763 N N . VAL A 1 97 ? 1.815 2.872 15.005 1.00 96.00 97 VAL A N 1
ATOM 764 C CA . VAL A 1 97 ? 1.986 3.544 16.304 1.00 96.00 97 VAL A CA 1
ATOM 765 C C . VAL A 1 97 ? 0.881 4.577 16.521 1.00 96.00 97 VAL A C 1
ATOM 767 O O . VAL A 1 97 ? 0.287 4.609 17.601 1.00 96.00 97 VAL A O 1
ATOM 770 N N . GLN A 1 98 ? 0.539 5.373 15.510 1.00 93.81 98 GLN A N 1
ATOM 771 C CA . GLN A 1 98 ? -0.551 6.342 15.616 1.00 93.81 98 GLN A CA 1
ATOM 772 C C . GLN A 1 98 ? -1.919 5.662 15.815 1.00 93.81 98 GLN A C 1
ATOM 774 O O . GLN A 1 98 ? -2.697 6.084 16.671 1.00 93.81 98 GLN A O 1
ATOM 779 N N . ILE A 1 99 ? -2.196 4.575 15.091 1.00 94.44 99 ILE A N 1
ATOM 780 C CA . ILE A 1 99 ? -3.434 3.785 15.208 1.00 94.44 99 ILE A CA 1
ATOM 781 C C . ILE A 1 99 ? -3.546 3.126 16.586 1.00 94.44 99 ILE A C 1
ATOM 783 O O . ILE A 1 99 ? -4.622 3.107 17.189 1.00 94.44 99 ILE A O 1
ATOM 787 N N . SER A 1 100 ? -2.433 2.631 17.132 1.00 93.88 100 SER A N 1
ATOM 788 C CA . SER A 1 100 ? -2.405 1.962 18.439 1.00 93.88 100 SER A CA 1
ATOM 789 C C . SER A 1 100 ? -2.909 2.867 19.572 1.00 93.88 100 SER A C 1
ATOM 791 O O . SER A 1 100 ? -3.505 2.379 20.538 1.00 93.88 100 SER A O 1
ATOM 793 N N . ARG A 1 101 ? -2.759 4.188 19.404 1.00 92.62 101 ARG A N 1
ATOM 794 C CA . ARG A 1 101 ? -3.167 5.231 20.353 1.00 92.62 101 ARG A CA 1
ATOM 795 C C . ARG A 1 101 ? -4.653 5.599 20.282 1.00 92.62 101 ARG A C 1
ATOM 797 O O . ARG A 1 101 ? -5.101 6.355 21.137 1.00 92.62 101 ARG A O 1
ATOM 804 N N . LEU A 1 102 ? -5.423 5.069 19.323 1.00 90.31 102 LEU A N 1
ATOM 805 C CA . LEU A 1 102 ? -6.861 5.356 19.220 1.00 90.31 102 LEU A CA 1
ATOM 806 C C . LEU A 1 102 ? -7.614 4.926 20.489 1.00 90.31 102 LEU A C 1
ATOM 808 O O . LEU A 1 102 ? -7.502 3.783 20.949 1.00 90.31 102 LEU A O 1
ATOM 812 N N . GLN A 1 103 ? -8.397 5.832 21.061 1.00 91.44 103 GLN A N 1
ATOM 813 C CA . GLN A 1 103 ? -9.222 5.544 22.234 1.00 91.44 103 GLN A CA 1
ATOM 814 C C . GLN A 1 103 ? -10.625 5.068 21.838 1.00 91.44 103 GLN A C 1
ATOM 816 O O . GLN A 1 103 ? -11.088 5.287 20.720 1.00 91.44 103 GLN A O 1
ATOM 821 N N . ILE A 1 104 ? -11.302 4.380 22.760 1.00 89.00 104 ILE A N 1
ATOM 822 C CA . ILE A 1 104 ? -12.686 3.932 22.558 1.00 89.00 104 ILE A CA 1
ATOM 823 C C . ILE A 1 104 ? -13.576 5.168 22.369 1.00 89.00 104 ILE A C 1
ATOM 825 O O . ILE A 1 104 ? -13.457 6.130 23.120 1.00 89.00 104 ILE A O 1
ATOM 829 N N . GLY A 1 105 ? -14.444 5.148 21.355 1.00 81.38 105 GLY A N 1
ATOM 830 C CA . GLY A 1 105 ? -15.325 6.274 21.020 1.00 81.38 105 GLY A CA 1
ATOM 831 C C . GLY A 1 105 ? -14.643 7.424 20.269 1.00 81.38 105 GLY A C 1
ATOM 832 O O . GLY A 1 105 ? -15.313 8.375 19.880 1.00 81.38 105 GLY A O 1
ATOM 833 N N . GLN A 1 106 ? -13.331 7.352 20.014 1.00 86.00 106 GLN A N 1
ATOM 834 C CA . GLN A 1 106 ? -12.630 8.380 19.251 1.00 86.00 106 GLN A CA 1
ATOM 835 C C . GLN A 1 106 ? -12.938 8.263 17.749 1.00 86.00 106 GLN A C 1
ATOM 837 O O . GLN A 1 106 ? -12.664 7.246 17.092 1.00 86.00 106 GLN A O 1
ATOM 842 N N . THR A 1 107 ? -13.449 9.347 17.168 1.00 82.06 107 THR A N 1
ATOM 843 C CA . THR A 1 107 ? -13.638 9.464 15.718 1.00 82.06 107 THR A CA 1
ATOM 844 C C . THR A 1 107 ? -12.293 9.412 14.997 1.00 82.06 107 THR A C 1
ATOM 846 O O . THR A 1 107 ? -11.309 10.005 15.450 1.00 82.06 107 THR A O 1
ATOM 849 N N . LEU A 1 108 ? -12.224 8.707 13.864 1.00 80.25 108 LEU A N 1
ATOM 850 C CA . LEU A 1 108 ? -10.999 8.657 13.067 1.00 80.25 108 LEU A CA 1
ATOM 851 C C . LEU A 1 108 ? -10.698 10.052 12.515 1.00 80.25 108 LEU A C 1
ATOM 853 O O . LEU A 1 108 ? -11.531 10.637 11.824 1.00 80.25 108 LEU A O 1
ATOM 857 N N . GLN A 1 109 ? -9.490 10.564 12.749 1.00 82.31 109 GLN A N 1
ATOM 858 C CA . GLN A 1 109 ? -9.000 11.734 12.023 1.00 82.31 109 GLN A CA 1
ATOM 859 C C . GLN A 1 109 ? -8.699 11.321 10.577 1.00 82.31 109 GLN A C 1
ATOM 861 O O . GLN A 1 109 ? -7.577 10.934 10.242 1.00 82.31 109 GLN A O 1
ATOM 866 N N . ARG A 1 110 ? -9.737 11.358 9.729 1.00 78.12 110 ARG A N 1
ATOM 867 C CA . ARG A 1 110 ? -9.701 10.861 8.344 1.00 78.12 110 ARG A CA 1
ATOM 868 C C . ARG A 1 110 ? -8.562 11.489 7.540 1.00 78.12 110 ARG A C 1
ATOM 870 O O . ARG A 1 110 ? -7.864 10.768 6.848 1.00 78.12 110 ARG A O 1
ATOM 877 N N . ALA A 1 111 ? -8.307 12.789 7.705 1.00 78.94 111 ALA A N 1
ATOM 878 C CA . ALA A 1 111 ? -7.223 13.487 7.011 1.00 78.94 111 ALA A CA 1
ATOM 879 C C . ALA A 1 111 ? -5.837 12.894 7.320 1.00 78.94 111 ALA A C 1
ATOM 881 O O . ALA A 1 111 ? -5.076 12.595 6.405 1.00 78.94 111 ALA A O 1
ATOM 882 N N . THR A 1 112 ? -5.523 12.664 8.597 1.00 84.38 112 THR A N 1
ATOM 883 C CA . THR A 1 112 ? -4.243 12.075 9.017 1.00 84.38 112 THR A CA 1
ATOM 884 C C . THR A 1 112 ? -4.099 10.644 8.514 1.00 84.38 112 THR A C 1
ATOM 886 O O . THR A 1 112 ? -3.038 10.262 8.028 1.00 84.38 112 THR A O 1
ATOM 889 N N . HIS A 1 113 ? -5.171 9.852 8.590 1.00 85.31 113 HIS A N 1
ATOM 890 C CA . HIS A 1 113 ? -5.153 8.484 8.082 1.00 85.31 113 HIS A CA 1
ATOM 891 C C . HIS A 1 113 ? -4.978 8.444 6.555 1.00 85.31 113 HIS A C 1
ATOM 893 O O . HIS A 1 113 ? -4.112 7.726 6.063 1.00 85.31 113 HIS A O 1
ATOM 899 N N . CYS A 1 114 ? -5.712 9.280 5.815 1.00 84.50 114 CYS A N 1
ATOM 900 C CA . CYS A 1 114 ? -5.552 9.431 4.369 1.00 84.50 114 CYS A CA 1
ATOM 901 C C . CYS A 1 114 ? -4.151 9.922 3.990 1.00 84.50 114 CYS A C 1
ATOM 903 O O . CYS A 1 114 ? -3.627 9.491 2.970 1.00 84.50 114 CYS A O 1
ATOM 905 N N . ALA A 1 115 ? -3.517 10.776 4.798 1.00 88.56 115 ALA A N 1
ATOM 906 C CA . ALA A 1 115 ? -2.143 11.205 4.556 1.00 88.56 115 ALA A CA 1
ATOM 907 C C . ALA A 1 115 ? -1.152 10.038 4.691 1.00 88.56 115 ALA A C 1
ATOM 909 O O . ALA A 1 115 ? -0.296 9.865 3.822 1.00 88.56 115 ALA A O 1
ATOM 910 N N . PHE A 1 116 ? -1.286 9.193 5.720 1.00 92.81 116 PHE A N 1
ATOM 911 C CA . PHE A 1 116 ? -0.460 7.986 5.845 1.00 92.81 116 PHE A CA 1
ATOM 912 C C . PHE A 1 116 ? -0.711 7.005 4.699 1.00 92.81 116 PHE A C 1
ATOM 914 O O . PHE A 1 116 ? 0.245 6.487 4.120 1.00 92.81 116 PHE A O 1
ATOM 921 N N . LEU A 1 117 ? -1.978 6.790 4.339 1.00 92.25 117 LEU A N 1
ATOM 922 C CA . LEU A 1 117 ? -2.352 5.907 3.239 1.00 92.25 117 LEU A CA 1
ATOM 923 C C . LEU A 1 117 ? -1.802 6.425 1.900 1.00 92.25 117 LEU A C 1
ATOM 925 O O . LEU A 1 117 ? -1.148 5.691 1.172 1.00 92.25 117 LEU A O 1
ATOM 929 N N . GLY A 1 118 ? -1.971 7.714 1.606 1.00 92.50 118 GLY A N 1
ATOM 930 C CA . GLY A 1 118 ? -1.385 8.356 0.428 1.00 92.50 118 GLY A CA 1
ATOM 931 C C . GLY A 1 118 ? 0.142 8.244 0.402 1.00 92.50 118 GLY A C 1
ATOM 932 O O . GLY A 1 118 ? 0.721 7.963 -0.644 1.00 92.50 118 GLY A O 1
ATOM 933 N N . SER A 1 119 ? 0.795 8.383 1.560 1.00 95.81 119 SER A N 1
ATOM 934 C CA . SER A 1 119 ? 2.253 8.253 1.670 1.00 95.81 119 SER A CA 1
ATOM 935 C C . SER A 1 119 ? 2.734 6.845 1.309 1.00 95.81 119 SER A C 1
ATOM 937 O O . SER A 1 119 ? 3.674 6.711 0.531 1.00 95.81 119 SER A O 1
ATOM 939 N N . ILE A 1 120 ? 2.086 5.792 1.824 1.00 96.38 120 ILE A N 1
ATOM 940 C CA . ILE A 1 120 ? 2.464 4.407 1.496 1.00 96.38 120 ILE A CA 1
ATOM 941 C C . ILE A 1 120 ? 2.096 4.042 0.047 1.00 96.38 120 ILE A C 1
ATOM 943 O O . ILE A 1 120 ? 2.860 3.341 -0.615 1.00 96.38 120 ILE A O 1
ATOM 947 N N . ILE A 1 121 ? 0.990 4.590 -0.477 1.00 95.38 121 ILE A N 1
ATOM 948 C CA . ILE A 1 121 ? 0.584 4.458 -1.885 1.00 95.38 121 ILE A CA 1
ATOM 949 C C . ILE A 1 121 ? 1.673 4.976 -2.822 1.00 95.38 121 ILE A C 1
ATOM 951 O O . ILE A 1 121 ? 2.046 4.286 -3.768 1.00 95.38 121 ILE A O 1
ATOM 955 N N . ILE A 1 122 ? 2.209 6.170 -2.557 1.00 95.94 122 ILE A N 1
ATOM 956 C CA . ILE A 1 122 ? 3.285 6.750 -3.373 1.00 95.94 122 ILE A CA 1
ATOM 957 C C . ILE A 1 122 ? 4.496 5.809 -3.417 1.00 95.94 122 ILE A C 1
ATOM 959 O O . ILE A 1 122 ? 5.082 5.614 -4.481 1.00 95.94 122 ILE A O 1
ATOM 963 N N . VAL A 1 123 ? 4.837 5.188 -2.286 1.00 97.19 123 VAL A N 1
ATOM 964 C CA . VAL A 1 123 ? 5.989 4.285 -2.171 1.00 97.19 123 VAL A CA 1
ATOM 965 C C . VAL A 1 123 ? 5.812 3.013 -2.997 1.00 97.19 123 VAL A C 1
ATOM 967 O O . VAL A 1 123 ? 6.735 2.640 -3.719 1.00 97.19 123 VAL A O 1
ATOM 970 N N . TYR A 1 124 ? 4.651 2.350 -2.945 1.00 95.50 124 TYR A N 1
ATOM 971 C CA . TYR A 1 124 ? 4.443 1.142 -3.756 1.00 95.50 124 TYR A CA 1
ATOM 972 C C . TYR A 1 124 ? 4.095 1.444 -5.225 1.00 95.50 124 TYR A C 1
ATOM 974 O O . TYR A 1 124 ? 4.310 0.593 -6.085 1.00 95.50 124 TYR A O 1
ATOM 982 N N . LEU A 1 125 ? 3.583 2.640 -5.552 1.00 95.94 125 LEU A N 1
ATOM 983 C CA . LEU A 1 125 ? 3.374 3.067 -6.945 1.00 95.94 125 LEU A CA 1
ATOM 984 C C . LEU A 1 125 ? 4.671 3.510 -7.627 1.00 95.94 125 LEU A C 1
ATOM 986 O O . LEU A 1 125 ? 4.750 3.470 -8.855 1.00 95.94 125 LEU A O 1
ATOM 990 N N . PHE A 1 126 ? 5.687 3.915 -6.864 1.00 96.31 126 PHE A N 1
ATOM 991 C CA . PHE A 1 126 ? 6.984 4.327 -7.397 1.00 96.31 126 PHE A CA 1
ATOM 992 C C . PHE A 1 126 ? 7.578 3.343 -8.428 1.00 96.31 126 PHE A C 1
ATOM 994 O O . PH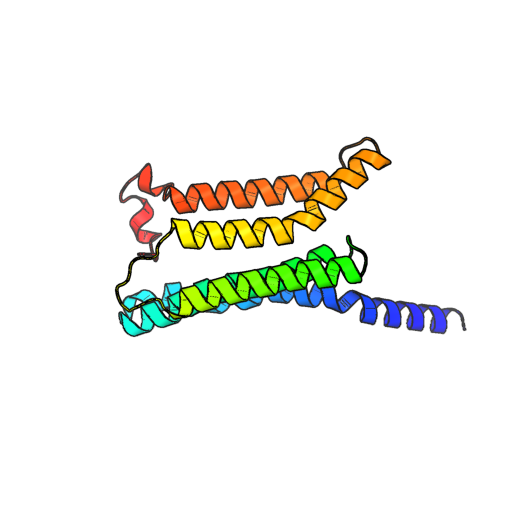E A 1 126 ? 7.828 3.791 -9.553 1.00 96.31 126 PHE A O 1
ATOM 1001 N N . PRO A 1 127 ? 7.763 2.034 -8.140 1.00 95.94 127 PRO A N 1
ATOM 1002 C CA . PRO A 1 127 ? 8.297 1.090 -9.128 1.00 95.94 127 PRO A CA 1
ATOM 1003 C C . PRO A 1 127 ? 7.404 0.980 -10.373 1.00 95.94 127 PRO A C 1
ATOM 1005 O O . PRO A 1 127 ? 7.904 0.919 -11.497 1.00 95.94 127 PRO A O 1
ATOM 1008 N N . MET A 1 128 ? 6.079 1.029 -10.215 1.00 96.19 128 MET A N 1
ATOM 1009 C CA . MET A 1 128 ? 5.142 0.970 -11.342 1.00 96.19 128 MET A CA 1
ATOM 1010 C C . MET A 1 128 ? 5.296 2.181 -12.275 1.00 96.19 128 MET A C 1
ATOM 1012 O O . MET A 1 128 ? 5.391 2.029 -13.497 1.00 96.19 128 MET A O 1
ATOM 1016 N N . CYS A 1 129 ? 5.371 3.386 -11.704 1.00 96.25 129 CYS A N 1
ATOM 1017 C CA . CYS A 1 129 ? 5.594 4.626 -12.446 1.00 96.25 129 CYS A CA 1
ATOM 1018 C C . CYS A 1 129 ? 6.972 4.643 -13.112 1.00 96.25 129 CYS A C 1
ATOM 1020 O O . CYS A 1 129 ? 7.075 4.957 -14.298 1.00 96.25 129 CYS A O 1
ATOM 1022 N N . TYR A 1 130 ? 8.019 4.264 -12.377 1.00 96.00 130 TYR A N 1
ATOM 1023 C CA . TYR A 1 130 ? 9.379 4.185 -12.900 1.00 96.00 130 TYR A CA 1
ATOM 1024 C C . TYR A 1 130 ? 9.454 3.254 -14.116 1.00 96.00 130 TYR A C 1
ATOM 1026 O O . TYR A 1 130 ? 9.949 3.655 -15.172 1.00 96.00 130 TYR A O 1
ATOM 1034 N N . ARG A 1 131 ? 8.882 2.045 -14.012 1.00 95.44 131 ARG A N 1
ATOM 1035 C CA . ARG A 1 131 ? 8.877 1.082 -15.118 1.00 95.44 131 ARG A CA 1
ATOM 1036 C C . ARG A 1 131 ? 8.079 1.578 -16.322 1.00 95.44 131 ARG A C 1
ATOM 1038 O O . ARG A 1 131 ? 8.541 1.422 -17.448 1.00 95.44 131 ARG A O 1
ATOM 1045 N N . ALA A 1 132 ? 6.914 2.185 -16.098 1.00 94.94 132 ALA A N 1
ATOM 1046 C CA . ALA A 1 132 ? 6.099 2.753 -17.169 1.00 94.94 132 ALA A CA 1
ATOM 1047 C C . ALA A 1 132 ? 6.841 3.866 -17.934 1.00 94.94 132 ALA A C 1
ATOM 1049 O O . ALA A 1 132 ? 6.794 3.904 -19.163 1.00 94.94 132 ALA A O 1
ATOM 1050 N N . ILE A 1 133 ? 7.557 4.745 -17.225 1.00 95.38 133 ILE A N 1
ATOM 1051 C CA . ILE A 1 133 ? 8.338 5.832 -17.835 1.00 95.38 133 ILE A CA 1
ATOM 1052 C C . ILE A 1 133 ? 9.505 5.275 -18.660 1.00 95.38 133 ILE A C 1
ATOM 1054 O O . ILE A 1 133 ? 9.700 5.695 -19.804 1.00 95.38 133 ILE A O 1
ATOM 1058 N N . GLU A 1 134 ? 10.264 4.325 -18.111 1.00 94.69 134 GLU A N 1
ATOM 1059 C CA . GLU A 1 134 ? 11.388 3.706 -18.824 1.00 94.69 134 GLU A CA 1
ATOM 1060 C C . GLU A 1 134 ? 10.920 2.941 -20.071 1.00 94.69 134 GLU A C 1
ATOM 1062 O O . GLU A 1 134 ? 11.521 3.085 -21.137 1.00 94.69 134 GLU A O 1
ATOM 1067 N N . ASP A 1 135 ? 9.800 2.218 -19.997 1.00 94.06 135 ASP A N 1
ATOM 1068 C CA . ASP A 1 135 ? 9.215 1.543 -21.159 1.00 94.06 135 ASP A CA 1
ATOM 1069 C C . ASP A 1 135 ? 8.839 2.534 -22.275 1.00 94.06 135 ASP A C 1
ATOM 1071 O O . ASP A 1 135 ? 9.189 2.318 -23.438 1.00 94.06 135 ASP A O 1
ATOM 1075 N N . VAL A 1 136 ? 8.177 3.650 -21.947 1.00 95.38 136 VAL A N 1
ATOM 1076 C CA . VAL A 1 136 ? 7.837 4.689 -22.939 1.00 95.38 136 VAL A CA 1
ATOM 1077 C C . VAL A 1 136 ? 9.101 5.299 -23.544 1.00 95.38 136 VAL A C 1
ATOM 1079 O O . VAL A 1 136 ? 9.155 5.565 -24.748 1.00 95.38 136 VAL A O 1
ATOM 1082 N N . ARG A 1 137 ? 10.145 5.504 -22.735 1.00 95.38 137 ARG A N 1
ATOM 1083 C CA . ARG A 1 137 ? 11.423 6.056 -23.195 1.00 95.38 137 ARG A CA 1
ATOM 1084 C C . ARG A 1 137 ? 12.139 5.120 -24.173 1.00 95.38 137 ARG A C 1
ATOM 1086 O O . ARG A 1 137 ? 12.675 5.606 -25.171 1.00 95.38 137 ARG A O 1
ATOM 1093 N N . ILE A 1 138 ? 12.149 3.819 -23.888 1.00 94.50 138 ILE A N 1
ATOM 1094 C CA . ILE A 1 138 ? 12.856 2.799 -24.676 1.00 94.50 138 ILE A CA 1
ATOM 1095 C C . ILE A 1 138 ? 12.063 2.435 -25.933 1.00 94.50 138 ILE A C 1
ATOM 1097 O O . ILE A 1 138 ? 12.604 2.481 -27.036 1.00 94.50 138 ILE A O 1
ATOM 1101 N N . TYR A 1 139 ? 10.783 2.097 -25.779 1.00 93.75 139 TYR A N 1
ATOM 1102 C CA . TYR A 1 139 ? 9.968 1.538 -26.860 1.00 93.75 139 TYR A CA 1
ATOM 1103 C C . TYR A 1 139 ? 9.170 2.587 -27.638 1.00 93.75 139 TYR A C 1
ATOM 1105 O O . TYR A 1 139 ? 8.624 2.264 -28.688 1.00 93.75 139 TYR A O 1
ATOM 1113 N N . ARG A 1 140 ? 9.094 3.835 -27.147 1.00 92.62 140 ARG A N 1
ATOM 1114 C CA . ARG A 1 140 ? 8.363 4.952 -27.784 1.00 92.62 140 ARG A CA 1
ATOM 1115 C C . ARG A 1 140 ? 6.885 4.653 -28.067 1.00 92.62 140 ARG A C 1
ATOM 1117 O O . ARG A 1 140 ? 6.282 5.275 -28.934 1.00 92.62 140 ARG A O 1
ATOM 1124 N N . GLN A 1 141 ? 6.297 3.731 -27.310 1.00 91.00 141 GLN A N 1
ATOM 1125 C CA . GLN A 1 141 ? 4.902 3.315 -27.418 1.00 91.00 141 GLN A CA 1
ATOM 1126 C C . GLN A 1 141 ? 4.325 3.000 -26.036 1.00 91.00 141 GLN A C 1
ATOM 1128 O O . GLN A 1 141 ? 5.065 2.795 -25.073 1.00 91.00 141 GLN A O 1
ATOM 1133 N N . VAL A 1 142 ? 2.997 2.945 -25.947 1.00 90.38 142 VAL A N 1
ATOM 1134 C CA . VAL A 1 142 ? 2.292 2.568 -24.718 1.00 90.38 142 VAL A CA 1
ATOM 1135 C C . VAL A 1 142 ? 2.369 1.052 -24.538 1.00 90.38 142 VAL A C 1
ATOM 1137 O O . VAL A 1 142 ? 1.892 0.298 -25.384 1.00 90.38 142 VAL A O 1
ATOM 1140 N N . THR A 1 143 ? 2.966 0.606 -23.435 1.00 93.06 143 THR A N 1
ATOM 1141 C CA . THR A 1 143 ? 3.139 -0.814 -23.096 1.00 93.06 143 THR A CA 1
ATOM 1142 C C . THR A 1 143 ? 2.198 -1.247 -21.968 1.00 93.06 143 THR A C 1
ATOM 1144 O O . THR A 1 143 ? 1.506 -0.431 -21.356 1.00 93.06 143 THR A O 1
ATOM 1147 N N . VAL A 1 144 ? 2.167 -2.551 -21.674 1.00 92.88 144 VAL A N 1
ATOM 1148 C CA . VAL A 1 144 ? 1.356 -3.116 -20.581 1.00 92.88 144 VAL A CA 1
ATOM 1149 C C . VAL A 1 144 ? 1.647 -2.444 -19.228 1.00 92.88 144 VAL A C 1
ATOM 1151 O O . VAL A 1 144 ? 0.681 -2.050 -18.580 1.00 92.88 144 VAL A O 1
ATOM 1154 N N . PRO A 1 145 ? 2.911 -2.215 -18.804 1.00 93.00 145 PRO A N 1
ATOM 1155 C CA . PRO A 1 145 ? 3.196 -1.466 -17.578 1.00 93.00 145 PRO A CA 1
ATOM 1156 C C . PRO A 1 145 ? 2.529 -0.090 -17.506 1.00 93.00 145 PRO A C 1
ATOM 1158 O O . PRO A 1 145 ? 2.053 0.286 -16.441 1.00 93.00 145 PRO A O 1
ATOM 1161 N N . VAL A 1 146 ? 2.420 0.640 -18.621 1.00 93.31 146 VAL A N 1
ATOM 1162 C CA . VAL A 1 146 ? 1.739 1.946 -18.645 1.00 93.31 146 VAL A CA 1
ATOM 1163 C C . VAL A 1 146 ? 0.252 1.790 -18.327 1.00 93.31 146 VAL A C 1
ATOM 1165 O O . VAL A 1 146 ? -0.266 2.488 -17.456 1.00 93.31 146 VAL A O 1
ATOM 1168 N N . TRP A 1 147 ? -0.426 0.847 -18.987 1.00 95.44 147 TRP A N 1
ATOM 1169 C CA . TRP A 1 147 ? -1.843 0.570 -18.735 1.00 95.44 147 TRP A CA 1
ATOM 1170 C C . TRP A 1 147 ? -2.095 0.076 -17.312 1.00 95.44 147 TRP A C 1
ATOM 1172 O O . TRP A 1 147 ? -3.030 0.544 -16.665 1.00 95.44 147 TRP A O 1
ATOM 1182 N N . SER A 1 148 ? -1.244 -0.814 -16.799 1.00 93.50 148 SER A N 1
ATOM 1183 C CA . SER A 1 148 ? -1.346 -1.322 -15.428 1.00 93.50 148 SER A CA 1
ATOM 1184 C C . SER A 1 148 ? -1.167 -0.212 -14.391 1.00 93.50 148 SER A C 1
ATOM 1186 O O . SER A 1 148 ? -1.946 -0.134 -13.442 1.00 93.50 148 SER A O 1
ATOM 1188 N N . THR A 1 149 ? -0.191 0.681 -14.582 1.00 94.12 149 THR A N 1
ATOM 1189 C CA . THR A 1 149 ? 0.032 1.833 -13.695 1.00 94.12 149 THR A CA 1
ATOM 1190 C C . THR A 1 149 ? -1.144 2.804 -13.725 1.00 94.12 149 THR A C 1
ATOM 1192 O O . THR A 1 149 ? -1.609 3.228 -12.667 1.00 94.12 149 THR A O 1
ATOM 1195 N N . LEU A 1 150 ? -1.677 3.116 -14.911 1.00 94.19 150 LEU A N 1
ATOM 1196 C CA . LEU A 1 150 ? -2.869 3.960 -15.045 1.00 94.19 150 LEU A CA 1
ATOM 1197 C C . LEU A 1 150 ? -4.091 3.325 -14.373 1.00 94.19 150 LEU A C 1
ATOM 1199 O O . LEU A 1 150 ? -4.793 4.001 -13.625 1.00 94.19 150 LEU A O 1
ATOM 1203 N N . GLY A 1 151 ? -4.325 2.030 -14.595 1.00 94.81 151 GLY A N 1
ATOM 1204 C CA . GLY A 1 151 ? -5.425 1.294 -13.974 1.00 94.81 151 GLY A CA 1
ATOM 1205 C C . GLY A 1 151 ? -5.331 1.284 -12.448 1.00 94.81 151 GLY A C 1
ATOM 1206 O O . GLY A 1 151 ? -6.315 1.588 -11.774 1.00 94.81 151 GLY A O 1
ATOM 1207 N N . ALA A 1 152 ? -4.143 1.020 -11.898 1.00 93.25 152 ALA A N 1
ATOM 1208 C CA . ALA A 1 152 ? -3.907 1.065 -10.457 1.00 93.25 152 ALA A CA 1
ATOM 1209 C C . ALA A 1 152 ? -4.141 2.471 -9.883 1.00 93.25 152 ALA A C 1
ATOM 1211 O O . ALA A 1 152 ? -4.852 2.621 -8.889 1.00 93.25 152 ALA A O 1
ATOM 1212 N N . PHE A 1 153 ? -3.606 3.509 -10.534 1.00 93.00 153 PHE A N 1
ATOM 1213 C CA . PHE A 1 153 ? -3.790 4.895 -10.102 1.00 93.00 153 PHE A CA 1
ATOM 1214 C C . PHE A 1 153 ? -5.266 5.309 -10.110 1.00 93.00 153 PHE A C 1
ATOM 1216 O O . PHE A 1 153 ? -5.761 5.848 -9.121 1.00 93.00 153 PHE A O 1
ATOM 1223 N N . LEU A 1 154 ? -5.991 5.012 -11.194 1.00 93.19 154 LEU A N 1
ATOM 1224 C CA . LEU A 1 154 ? -7.418 5.313 -11.305 1.00 93.19 154 LEU A CA 1
ATOM 1225 C C . LEU A 1 154 ? -8.242 4.538 -10.276 1.00 93.19 154 LEU A C 1
ATOM 1227 O O . LEU A 1 154 ? -9.116 5.126 -9.647 1.00 93.19 154 LEU A O 1
ATOM 1231 N N . SER A 1 155 ? -7.943 3.256 -10.051 1.00 92.75 155 SER A N 1
ATOM 1232 C CA . SER A 1 155 ? -8.627 2.450 -9.034 1.00 92.75 155 SER A CA 1
ATOM 1233 C C . SER A 1 155 ? -8.455 3.039 -7.633 1.00 92.75 155 SER A C 1
ATOM 1235 O O . SER A 1 155 ? -9.419 3.099 -6.870 1.00 92.75 155 SER A O 1
ATOM 1237 N N . LEU A 1 156 ? -7.246 3.491 -7.291 1.00 90.12 156 LEU A N 1
ATOM 1238 C CA . LEU A 1 156 ? -6.961 4.107 -5.993 1.00 90.12 156 LEU A CA 1
ATOM 1239 C C . LEU A 1 156 ? -7.630 5.475 -5.859 1.00 90.12 156 LEU A C 1
ATOM 1241 O O . LEU A 1 156 ? -8.209 5.769 -4.816 1.00 90.12 156 LEU A O 1
ATOM 1245 N N . LEU A 1 157 ? -7.596 6.291 -6.914 1.00 87.44 157 LEU A N 1
ATOM 1246 C CA . LEU A 1 157 ? -8.228 7.607 -6.922 1.00 87.44 157 LEU A CA 1
ATOM 1247 C C . LEU A 1 157 ? -9.750 7.497 -6.784 1.00 87.44 157 LEU A C 1
ATOM 1249 O O . LEU A 1 157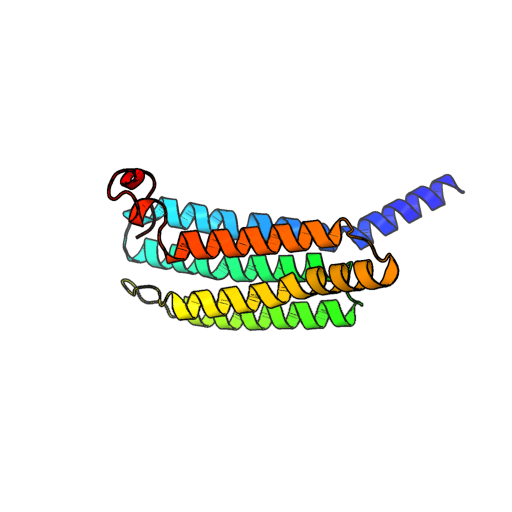 ? -10.335 8.165 -5.935 1.00 87.44 157 LEU A O 1
ATOM 1253 N N . VAL A 1 158 ? -10.384 6.634 -7.582 1.00 87.19 158 VAL A N 1
ATOM 1254 C CA . VAL A 1 158 ? -11.830 6.390 -7.511 1.00 87.19 158 VAL A CA 1
ATOM 1255 C C . VAL A 1 158 ? -12.199 5.841 -6.136 1.00 87.19 158 VAL A C 1
ATOM 1257 O O . VAL A 1 158 ? -13.103 6.380 -5.503 1.00 87.19 158 VAL A O 1
ATOM 1260 N N . GLY A 1 159 ? -11.465 4.847 -5.624 1.00 82.19 159 GLY A N 1
ATOM 1261 C CA . GLY A 1 159 ? -11.685 4.315 -4.278 1.00 82.19 159 GLY A CA 1
ATOM 1262 C C . GLY A 1 159 ? -11.584 5.388 -3.188 1.00 82.19 159 GLY A C 1
ATOM 1263 O O . GLY A 1 159 ? -12.461 5.480 -2.331 1.00 82.19 159 GLY A O 1
ATOM 1264 N N . ALA A 1 160 ? -10.569 6.255 -3.253 1.00 79.88 160 ALA A N 1
ATOM 1265 C CA . ALA A 1 160 ? -10.388 7.351 -2.304 1.00 79.88 160 ALA A CA 1
ATOM 1266 C C . ALA A 1 160 ? -11.522 8.387 -2.376 1.00 79.88 160 ALA A C 1
ATOM 1268 O O . ALA A 1 160 ? -12.013 8.830 -1.339 1.00 79.88 160 ALA A O 1
ATOM 1269 N N . VAL A 1 161 ? -11.965 8.756 -3.582 1.00 81.19 161 VAL A N 1
ATOM 1270 C CA . VAL A 1 161 ? -13.090 9.683 -3.786 1.00 81.19 161 VAL A CA 1
ATOM 1271 C C . VAL A 1 161 ? -14.379 9.093 -3.217 1.00 81.19 161 VAL A C 1
ATOM 1273 O O . VAL A 1 161 ? -15.058 9.762 -2.438 1.00 81.19 161 VAL A O 1
ATOM 1276 N N . LEU A 1 162 ? -14.694 7.835 -3.539 1.00 79.88 162 LEU A N 1
ATOM 1277 C CA . LEU A 1 162 ? -15.885 7.157 -3.020 1.00 79.88 162 LEU A CA 1
ATOM 1278 C C . LEU A 1 162 ? -15.865 7.077 -1.487 1.00 79.88 162 LEU A C 1
ATOM 1280 O O . LEU A 1 162 ? -16.875 7.365 -0.849 1.00 79.88 162 LEU A O 1
ATOM 1284 N N . TYR A 1 163 ? -14.706 6.770 -0.898 1.00 75.88 163 TYR A N 1
ATOM 1285 C CA . TYR A 1 163 ? -14.533 6.693 0.552 1.00 75.88 163 TYR A CA 1
ATOM 1286 C C . TYR A 1 163 ? -14.688 8.054 1.252 1.00 75.88 163 TYR A C 1
ATOM 1288 O O . TYR A 1 163 ? -15.349 8.153 2.285 1.00 75.88 163 TYR A O 1
ATOM 1296 N N . VAL A 1 164 ? -14.095 9.120 0.703 1.00 71.31 164 VAL A N 1
ATOM 1297 C CA . VAL A 1 164 ? -14.143 10.461 1.312 1.00 71.31 164 VAL A CA 1
ATOM 1298 C C . VAL A 1 164 ? -15.538 11.073 1.217 1.00 71.31 164 VAL A C 1
ATOM 1300 O O . VAL A 1 164 ? -16.020 11.627 2.206 1.00 71.31 164 VAL A O 1
ATOM 1303 N N . TYR A 1 165 ? -16.177 10.973 0.051 1.00 73.25 165 TYR A N 1
ATOM 1304 C CA . TYR A 1 165 ? -17.479 11.593 -0.204 1.00 73.25 165 TYR A CA 1
ATOM 1305 C C . TYR A 1 165 ? -18.668 10.688 0.124 1.00 73.25 165 TYR A C 1
ATOM 1307 O O . TYR A 1 165 ? -19.802 11.133 -0.011 1.00 73.25 165 TYR A O 1
ATOM 1315 N N . VAL A 1 166 ? -18.436 9.446 0.562 1.00 68.69 166 VAL A N 1
ATOM 1316 C CA . VAL A 1 166 ? -19.493 8.493 0.946 1.00 68.69 166 VAL A CA 1
ATOM 1317 C C . VAL A 1 166 ? -20.520 8.310 -0.187 1.00 68.69 166 VAL A C 1
ATOM 1319 O O . VAL A 1 166 ? -21.730 8.260 0.022 1.00 68.69 166 VAL A O 1
ATOM 1322 N N . ILE A 1 167 ? -20.039 8.258 -1.432 1.00 65.81 167 ILE A N 1
ATOM 1323 C CA . ILE A 1 167 ? -20.874 8.019 -2.619 1.00 65.81 167 ILE A CA 1
ATOM 1324 C C . ILE A 1 167 ? -21.153 6.508 -2.696 1.00 65.81 167 ILE A C 1
ATOM 1326 O O . ILE A 1 167 ? -20.207 5.727 -2.581 1.00 65.81 167 ILE A O 1
ATOM 1330 N N . PRO A 1 168 ? -22.410 6.073 -2.912 1.00 59.91 168 PRO A N 1
ATOM 1331 C CA . PRO A 1 168 ? -23.552 6.865 -3.384 1.00 59.91 168 PRO A CA 1
ATOM 1332 C C . PRO A 1 168 ? -24.463 7.468 -2.304 1.00 59.91 168 PRO A C 1
ATOM 1334 O O . PRO A 1 168 ? -25.359 8.226 -2.661 1.00 59.91 168 PRO A O 1
ATOM 1337 N N . ASN A 1 169 ? -24.251 7.202 -1.015 1.00 58.28 169 ASN A N 1
ATOM 1338 C CA . ASN A 1 169 ? -25.153 7.667 0.050 1.00 58.28 169 ASN A CA 1
ATOM 1339 C C . ASN A 1 169 ? -25.255 9.190 0.167 1.00 58.28 169 ASN A C 1
ATOM 1341 O O . ASN A 1 169 ? -26.330 9.712 0.445 1.00 58.28 169 ASN A O 1
ATOM 1345 N N . ALA A 1 170 ? -24.180 9.925 -0.123 1.00 60.59 170 ALA A N 1
ATOM 1346 C CA . ALA A 1 170 ? -24.253 11.383 -0.215 1.00 60.59 170 ALA A CA 1
ATOM 1347 C C . ALA A 1 170 ? -25.175 11.877 -1.350 1.00 60.59 170 ALA A C 1
ATOM 1349 O O . ALA A 1 170 ? -25.675 12.998 -1.292 1.00 60.59 170 ALA A O 1
ATOM 1350 N N . CYS A 1 171 ? -25.390 11.062 -2.387 1.00 66.38 171 CYS A N 1
ATOM 1351 C CA . CYS A 1 171 ? -26.232 11.395 -3.535 1.00 66.38 171 CYS A CA 1
ATOM 1352 C C . CYS A 1 171 ? -27.668 10.876 -3.384 1.00 66.38 171 CYS A C 1
ATOM 1354 O O . CYS A 1 171 ? -28.586 11.486 -3.927 1.00 66.38 171 CYS A O 1
ATOM 1356 N N . ILE A 1 172 ? -27.861 9.759 -2.678 1.00 71.75 172 ILE A N 1
ATOM 1357 C CA . ILE A 1 172 ? -29.172 9.162 -2.414 1.00 71.75 172 ILE A CA 1
ATOM 1358 C C . ILE A 1 172 ? -29.204 8.711 -0.945 1.00 71.75 172 ILE A C 1
ATOM 1360 O O . ILE A 1 172 ? -28.845 7.566 -0.657 1.00 71.75 172 ILE A O 1
ATOM 1364 N N . PRO A 1 173 ? -29.596 9.603 -0.017 1.00 59.53 173 PRO A N 1
ATOM 1365 C CA . PRO A 1 173 ? -29.727 9.259 1.394 1.00 59.53 173 PRO A CA 1
ATOM 1366 C C . PRO A 1 173 ? -30.710 8.095 1.574 1.00 59.53 173 PRO A C 1
ATOM 1368 O O . PRO A 1 173 ? -31.697 8.014 0.843 1.00 59.53 173 PRO A O 1
ATOM 1371 N N . GLU A 1 174 ? -30.445 7.203 2.528 1.00 64.56 174 GLU A N 1
ATOM 1372 C CA . GLU A 1 174 ? -31.331 6.109 2.971 1.00 64.56 174 GLU A CA 1
ATOM 1373 C C . GLU A 1 174 ? -31.519 4.930 1.993 1.00 64.56 174 GLU A C 1
ATOM 1375 O O . GLU A 1 174 ? -31.880 3.826 2.403 1.00 64.56 174 GLU A O 1
ATOM 1380 N N . ALA A 1 175 ? -31.216 5.098 0.700 1.00 61.12 175 ALA A N 1
ATOM 1381 C CA . ALA A 1 175 ? -31.376 4.027 -0.292 1.00 61.12 175 ALA A CA 1
ATOM 1382 C C . ALA A 1 175 ? -30.372 2.874 -0.121 1.00 61.12 175 ALA A C 1
ATOM 1384 O O . ALA A 1 175 ? -30.652 1.750 -0.548 1.00 61.12 175 ALA A O 1
ATOM 1385 N N . PHE A 1 176 ? -29.215 3.135 0.498 1.00 58.03 176 PHE A N 1
ATOM 1386 C CA . PHE A 1 176 ? -28.174 2.130 0.721 1.00 58.03 176 PHE A CA 1
ATOM 1387 C C . PHE A 1 176 ? -27.784 1.965 2.194 1.00 58.03 176 PHE A C 1
ATOM 1389 O O . PHE A 1 176 ? -26.692 1.477 2.484 1.00 58.03 176 PHE A O 1
ATOM 1396 N N . ASP A 1 177 ? -28.673 2.285 3.136 1.00 57.47 177 ASP A N 1
ATOM 1397 C CA . ASP A 1 177 ? -28.413 2.097 4.574 1.00 57.47 177 ASP A CA 1
ATOM 1398 C C . ASP A 1 177 ? -28.171 0.619 4.934 1.00 57.47 177 ASP A C 1
ATOM 1400 O O . ASP A 1 177 ? -27.361 0.310 5.800 1.00 57.47 177 ASP A O 1
ATOM 1404 N N . MET A 1 178 ? -28.765 -0.328 4.194 1.00 50.44 178 MET A N 1
ATOM 1405 C CA . MET A 1 178 ? -28.459 -1.763 4.340 1.00 50.44 178 MET A CA 1
ATOM 1406 C C . MET A 1 178 ? -27.048 -2.158 3.857 1.00 50.44 178 MET A C 1
ATOM 1408 O O . MET A 1 178 ? -26.585 -3.252 4.176 1.00 50.44 178 MET A O 1
ATOM 1412 N N . LEU A 1 179 ? -26.360 -1.296 3.095 1.00 47.91 179 LEU A N 1
ATOM 1413 C CA . LEU A 1 179 ? -24.957 -1.476 2.692 1.00 47.91 179 LEU A CA 1
ATOM 1414 C C . LEU A 1 179 ? -23.976 -0.782 3.658 1.00 47.91 179 LEU A C 1
ATOM 1416 O O . LEU A 1 179 ? -22.763 -0.944 3.506 1.00 47.91 179 LEU A O 1
ATOM 1420 N N . GLN A 1 180 ? -24.466 -0.040 4.659 1.00 46.56 180 GLN A N 1
ATOM 1421 C CA . GLN A 1 180 ? -23.644 0.583 5.695 1.00 46.56 180 GLN A CA 1
ATOM 1422 C C . GLN A 1 180 ? -23.457 -0.353 6.893 1.00 46.56 180 GLN A C 1
ATOM 1424 O O . GLN A 1 180 ? -24.275 -0.430 7.802 1.00 46.56 180 GLN A O 1
ATOM 1429 N N . ALA A 1 181 ? -22.304 -1.014 6.938 1.00 40.41 181 ALA A N 1
ATOM 1430 C CA . ALA A 1 181 ? -21.722 -1.524 8.177 1.00 40.41 181 ALA A CA 1
ATOM 1431 C C . ALA A 1 181 ? -20.436 -0.742 8.485 1.00 40.41 181 ALA A C 1
ATOM 1433 O O . ALA A 1 181 ? -19.376 -1.334 8.660 1.00 40.41 181 ALA A O 1
ATOM 1434 N N . SER A 1 182 ? -20.460 0.591 8.447 1.00 41.00 182 SER A N 1
ATOM 1435 C CA . SER A 1 182 ? -19.252 1.384 8.715 1.00 41.00 182 SER A CA 1
ATOM 1436 C C . SER A 1 182 ? -19.564 2.788 9.234 1.00 41.00 182 SER A C 1
ATOM 1438 O O . SER A 1 182 ? -19.285 3.771 8.547 1.00 41.00 182 SER A O 1
ATOM 1440 N N . ASP A 1 183 ? -20.094 2.855 10.453 1.00 40.44 183 ASP A N 1
ATOM 1441 C CA . ASP A 1 183 ? -19.953 4.010 11.351 1.00 40.44 183 ASP A CA 1
ATOM 1442 C C . ASP A 1 183 ? -19.068 3.612 12.550 1.00 40.44 183 ASP A C 1
ATOM 1444 O O . ASP A 1 183 ? -19.285 2.519 13.124 1.00 40.44 183 ASP A O 1
#

Secondary structure (DSSP, 8-state):
-HHHHHHHHHHHHHHHHHHHHHHHHHHHHTTHHHHHHHHHHTTT-HHHHHHHHHHHHHHHHHHHHHHHHHHHTTTS-HHHHHHHHHHHHHHHHHHHHHHHTPPTTPPP-HHHHHHHHHHHHHHHHHHHHHHHHHHHHHHSS--HHHHHHHHHHHHHHHHHHHHHHTTTTTTSTTTTGGG----

InterPro domains:
  IPR004254 AdipoR/Haemolysin-III-related [PF03006] (6-179)